Protein AF-A0A7X8YPH0-F1 (afdb_monomer)

Solvent-accessible surface area (backbone atoms only — not comparable to full-atom values): 7351 Å² total; per-residue (Å²): 84,94,80,81,38,54,68,62,45,51,48,45,48,53,46,49,59,57,42,52,48,47,51,50,50,51,52,48,65,73,67,61,86,67,64,64,80,79,75,64,65,86,71,85,51,60,71,58,53,51,51,52,48,50,52,49,50,50,52,50,50,52,50,52,49,49,58,73,72,51,83,77,81,85,74,85,68,76,83,62,96,50,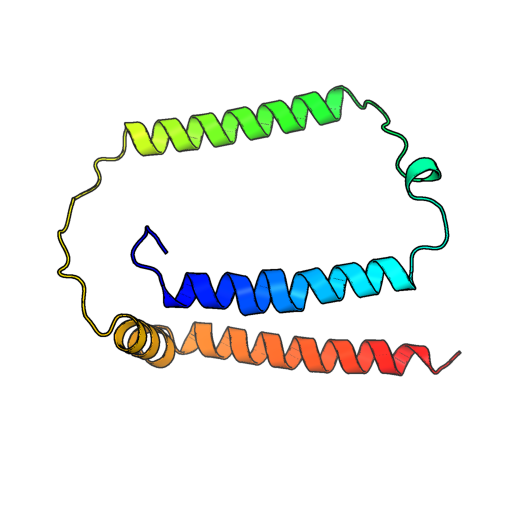60,64,60,53,50,49,49,41,42,70,49,88,36,30,67,67,46,50,52,50,53,50,50,51,52,51,49,54,54,50,52,51,52,58,61,59,63,65,74,80,118

Radius of gyration: 22.12 Å; Cα contacts (8 Å, |Δi|>4): 19; chains: 1; bounding box: 56×27×53 Å

Structure (mmCIF, N/CA/C/O backbone):
data_AF-A0A7X8YPH0-F1
#
_entry.id   AF-A0A7X8YPH0-F1
#
loop_
_atom_site.group_PDB
_atom_site.id
_atom_site.type_symbol
_atom_site.label_atom_id
_atom_site.label_alt_id
_atom_site.label_comp_id
_atom_site.label_asym_id
_atom_site.label_entity_id
_atom_site.label_seq_id
_atom_site.pdbx_PDB_ins_code
_atom_site.Cartn_x
_atom_site.Cartn_y
_atom_site.Cartn_z
_atom_site.occupancy
_atom_site.B_iso_or_equiv
_atom_site.auth_seq_id
_atom_site.auth_comp_id
_atom_site.auth_asym_id
_atom_site.auth_atom_id
_atom_site.pdbx_PDB_model_num
ATOM 1 N N . PHE A 1 1 ? 4.553 11.930 -9.098 1.00 76.19 1 PHE A N 1
ATOM 2 C CA . PHE A 1 1 ? 4.616 12.539 -10.446 1.00 76.19 1 PHE A CA 1
ATOM 3 C C . PHE A 1 1 ? 6.029 12.563 -11.026 1.00 76.19 1 PHE A C 1
ATOM 5 O O . PHE A 1 1 ? 6.199 12.104 -12.142 1.00 76.19 1 PHE A O 1
ATOM 12 N N . THR A 1 2 ? 7.046 13.016 -10.285 1.00 79.12 2 THR A N 1
ATOM 13 C CA . THR A 1 2 ? 8.444 13.174 -10.755 1.00 79.12 2 THR A CA 1
ATOM 14 C C . THR A 1 2 ? 9.174 11.884 -11.163 1.00 79.12 2 THR A C 1
ATOM 16 O O . THR A 1 2 ? 10.175 11.955 -11.860 1.00 79.12 2 THR A O 1
ATOM 19 N N . LEU A 1 3 ? 8.663 10.710 -10.774 1.00 83.44 3 LEU A N 1
ATOM 20 C CA . LEU A 1 3 ? 9.192 9.384 -11.132 1.00 83.44 3 LEU A CA 1
ATOM 21 C C . LEU A 1 3 ? 8.580 8.799 -12.422 1.00 83.44 3 LEU A C 1
ATOM 23 O O . LEU A 1 3 ? 8.602 7.591 -12.612 1.00 83.44 3 LEU A O 1
ATOM 27 N N . ASN A 1 4 ? 7.984 9.638 -13.275 1.00 81.44 4 ASN A N 1
ATOM 28 C CA . ASN A 1 4 ? 7.272 9.211 -14.485 1.00 81.44 4 ASN A CA 1
ATOM 29 C C . ASN A 1 4 ? 6.152 8.176 -14.217 1.00 81.44 4 ASN A C 1
ATOM 31 O O . ASN A 1 4 ? 5.945 7.218 -14.948 1.00 81.44 4 ASN A O 1
ATOM 35 N N . ALA A 1 5 ? 5.440 8.367 -13.103 1.00 86.31 5 ALA A N 1
ATOM 36 C CA . ALA A 1 5 ? 4.342 7.512 -12.650 1.00 86.31 5 ALA A CA 1
ATOM 37 C C . ALA A 1 5 ? 3.108 8.376 -12.348 1.00 86.31 5 ALA A C 1
ATOM 39 O O . ALA A 1 5 ? 2.677 8.515 -11.199 1.00 86.31 5 ALA A O 1
ATOM 40 N N . GLY A 1 6 ? 2.599 9.059 -13.379 1.00 88.44 6 GLY A N 1
ATOM 41 C CA . GLY A 1 6 ? 1.502 10.024 -13.250 1.00 88.44 6 GLY A CA 1
ATOM 42 C C . GLY A 1 6 ? 0.191 9.375 -12.810 1.00 88.44 6 GLY A C 1
ATOM 43 O O . GLY A 1 6 ? -0.401 9.800 -11.819 1.00 88.44 6 GLY A O 1
ATOM 44 N N . PHE A 1 7 ? -0.212 8.302 -13.494 1.00 90.06 7 PHE A N 1
ATOM 45 C CA . PHE A 1 7 ? -1.432 7.555 -13.179 1.00 90.06 7 PHE A CA 1
ATOM 46 C C . PHE A 1 7 ? -1.425 7.007 -11.745 1.00 90.06 7 PHE A C 1
ATOM 48 O O . PHE A 1 7 ? -2.342 7.293 -10.978 1.00 90.06 7 PHE A O 1
ATOM 55 N N . LEU A 1 8 ? -0.361 6.301 -11.341 1.00 91.81 8 LEU A N 1
ATOM 56 C CA . LEU A 1 8 ? -0.254 5.748 -9.986 1.00 91.81 8 LEU A CA 1
ATOM 57 C C . LEU A 1 8 ? -0.259 6.850 -8.914 1.00 91.81 8 LEU A C 1
ATOM 59 O O . LEU A 1 8 ? -0.870 6.693 -7.860 1.00 91.81 8 LEU A O 1
ATOM 63 N N . GLY A 1 9 ? 0.368 7.996 -9.204 1.00 93.38 9 GLY A N 1
ATOM 64 C CA . GLY A 1 9 ? 0.311 9.171 -8.335 1.00 93.38 9 GLY A CA 1
ATOM 65 C C . GLY A 1 9 ? -1.112 9.704 -8.135 1.00 93.38 9 GLY A C 1
ATOM 66 O O . GLY A 1 9 ? -1.479 10.036 -7.010 1.00 93.38 9 GLY A O 1
ATOM 67 N N . LEU A 1 10 ? -1.931 9.750 -9.192 1.00 94.31 10 LEU A N 1
ATOM 68 C CA . LEU A 1 10 ? -3.343 10.142 -9.088 1.00 94.31 10 LEU A CA 1
ATOM 69 C C . LEU A 1 10 ? -4.165 9.119 -8.299 1.00 94.31 10 LEU A C 1
ATOM 71 O O . LEU A 1 10 ? -4.950 9.510 -7.435 1.00 94.31 10 LEU A O 1
ATOM 75 N N . VAL A 1 11 ? -3.953 7.821 -8.542 1.00 95.44 11 VAL A N 1
ATOM 76 C CA . VAL A 1 11 ? -4.615 6.741 -7.790 1.00 95.44 11 VAL A CA 1
ATOM 77 C C . VAL A 1 11 ? -4.284 6.822 -6.297 1.00 95.44 11 VAL A C 1
ATOM 79 O O . VAL A 1 11 ? -5.182 6.669 -5.473 1.00 95.44 11 VAL A O 1
ATOM 82 N N . GLN A 1 12 ? -3.039 7.145 -5.928 1.00 95.69 12 GLN A N 1
ATOM 83 C CA . GLN A 1 12 ? -2.642 7.333 -4.527 1.00 95.69 12 GLN A CA 1
ATOM 84 C C . GLN A 1 12 ? -3.463 8.435 -3.844 1.00 95.69 12 GLN A C 1
ATOM 86 O O . GLN A 1 12 ? -3.922 8.267 -2.714 1.00 95.69 12 GLN A O 1
ATOM 91 N N . ILE A 1 13 ? -3.680 9.556 -4.531 1.00 96.75 13 ILE A N 1
ATOM 92 C CA . ILE A 1 13 ? -4.488 10.653 -3.993 1.00 96.75 13 ILE A CA 1
ATOM 93 C C . ILE A 1 13 ? -5.958 10.226 -3.902 1.00 96.75 13 ILE A C 1
ATOM 95 O O . ILE A 1 13 ? -6.572 10.400 -2.855 1.00 96.75 13 ILE A O 1
ATOM 99 N N . MET A 1 14 ? -6.517 9.631 -4.957 1.00 97.12 14 MET A N 1
ATOM 100 C CA . MET A 1 14 ? -7.935 9.259 -5.009 1.00 97.12 14 MET A CA 1
ATOM 101 C C . MET A 1 14 ? -8.303 8.170 -3.991 1.00 97.12 14 MET A C 1
ATOM 103 O O . MET A 1 14 ? -9.294 8.300 -3.279 1.00 97.12 14 MET A O 1
ATOM 107 N N . VAL A 1 15 ? -7.507 7.103 -3.904 1.00 96.94 15 VAL A N 1
ATOM 108 C CA . VAL A 1 15 ? -7.835 5.920 -3.097 1.00 96.94 15 VAL A CA 1
ATOM 109 C C . VAL A 1 15 ? -7.298 6.053 -1.678 1.00 96.94 15 VAL A C 1
ATOM 111 O O . VAL A 1 15 ? -8.060 5.930 -0.721 1.00 96.94 15 VAL A O 1
ATOM 114 N N . TYR A 1 16 ? -6.001 6.323 -1.508 1.00 96.44 16 TYR A N 1
ATOM 115 C CA . TYR A 1 16 ? -5.396 6.310 -0.176 1.00 96.44 16 TYR A CA 1
ATOM 116 C C . TYR A 1 16 ? -5.776 7.552 0.631 1.00 96.44 16 TYR A C 1
ATOM 118 O O . TYR A 1 16 ? -6.314 7.440 1.736 1.00 96.44 16 TYR A O 1
ATOM 126 N N . ALA A 1 17 ? -5.530 8.739 0.071 1.00 95.88 17 ALA A N 1
ATOM 127 C CA . ALA A 1 17 ? -5.876 9.985 0.746 1.00 95.88 17 ALA A CA 1
ATOM 128 C C . ALA A 1 17 ? -7.389 10.260 0.684 1.00 95.88 17 ALA A C 1
ATOM 130 O O . ALA A 1 17 ? -7.974 10.648 1.691 1.00 95.88 17 ALA A O 1
ATOM 131 N N . GLY A 1 18 ? -8.023 10.021 -0.468 1.00 94.56 18 GLY A N 1
ATOM 132 C CA . GLY A 1 18 ? -9.421 10.374 -0.717 1.00 94.56 18 GLY A CA 1
ATOM 133 C C . GLY A 1 18 ? -10.457 9.417 -0.127 1.00 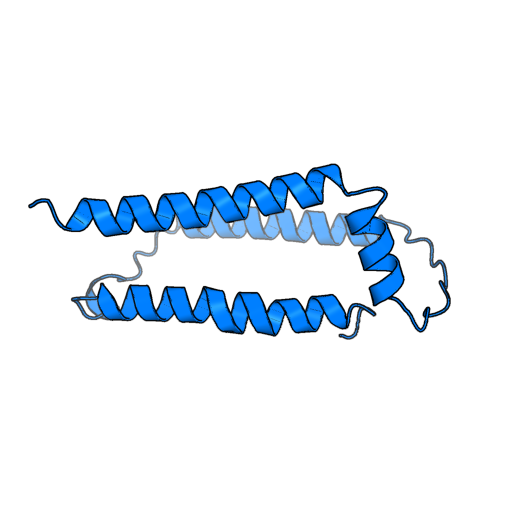94.56 18 GLY A C 1
ATOM 134 O O . GLY A 1 18 ? -11.494 9.881 0.338 1.00 94.56 18 GLY A O 1
ATOM 135 N N . ALA A 1 19 ? -10.198 8.105 -0.108 1.00 96.50 19 ALA A N 1
ATOM 136 C CA . ALA A 1 19 ? -11.172 7.119 0.369 1.00 96.50 19 ALA A CA 1
ATOM 137 C C . ALA A 1 19 ? -10.760 6.477 1.700 1.00 96.50 19 ALA A C 1
ATOM 139 O O . ALA A 1 19 ? -11.480 6.596 2.690 1.00 96.50 19 ALA A O 1
ATOM 140 N N . ILE A 1 20 ? -9.597 5.819 1.751 1.00 96.88 20 ILE A N 1
ATOM 141 C CA . ILE A 1 20 ? -9.181 5.005 2.907 1.00 96.88 20 ILE A CA 1
ATOM 142 C C . ILE A 1 20 ? -8.969 5.878 4.144 1.00 96.88 20 ILE A C 1
ATOM 144 O O . ILE A 1 20 ? -9.533 5.602 5.200 1.00 96.88 20 ILE A O 1
ATOM 148 N N . SER A 1 21 ? -8.182 6.948 4.014 1.00 97.19 21 SER A N 1
ATOM 149 C CA . SER A 1 21 ? -7.884 7.836 5.147 1.00 97.19 21 SER A CA 1
ATOM 150 C C . SER A 1 21 ? -9.149 8.506 5.684 1.00 97.19 21 SER A C 1
ATOM 152 O O . SER A 1 21 ? -9.346 8.567 6.894 1.00 97.19 21 SER A O 1
ATOM 154 N N . VAL A 1 22 ? -10.043 8.939 4.789 1.00 96.81 22 VAL A N 1
ATOM 155 C CA . VAL A 1 22 ? -11.332 9.545 5.153 1.00 96.81 22 VAL A CA 1
ATOM 156 C C . VAL A 1 22 ? -12.230 8.542 5.882 1.00 96.81 22 VAL A C 1
ATOM 158 O O . VAL A 1 22 ? -12.792 8.880 6.921 1.00 96.81 22 VAL A O 1
ATOM 161 N N . LEU A 1 23 ? -12.317 7.295 5.404 1.00 96.25 23 LEU A N 1
ATOM 162 C CA . LEU A 1 23 ? -13.063 6.227 6.078 1.00 96.25 23 LEU A CA 1
ATOM 163 C C . LEU A 1 23 ? -12.520 5.952 7.487 1.00 96.25 23 LEU A C 1
ATOM 165 O O . LEU A 1 23 ? -13.303 5.832 8.426 1.00 96.25 23 LEU A O 1
ATOM 169 N N . ILE A 1 24 ? -11.194 5.876 7.646 1.00 95.81 24 ILE A N 1
ATOM 170 C CA . ILE A 1 24 ? -10.556 5.672 8.955 1.00 95.81 24 ILE A CA 1
ATOM 171 C C . ILE A 1 24 ? -10.870 6.840 9.890 1.00 95.81 24 ILE A C 1
ATOM 173 O O . ILE A 1 24 ? -11.243 6.610 11.038 1.00 95.81 24 ILE A O 1
ATOM 177 N N . ILE A 1 25 ? -10.769 8.082 9.409 1.00 94.88 25 ILE A N 1
ATOM 178 C CA . ILE A 1 25 ? -11.107 9.267 10.206 1.00 94.88 25 ILE A CA 1
ATOM 179 C C . ILE A 1 25 ? -12.573 9.213 10.641 1.00 94.88 25 ILE A C 1
ATOM 181 O O . ILE A 1 25 ? -12.846 9.391 11.824 1.00 94.88 25 ILE A O 1
ATOM 185 N N . PHE A 1 26 ? -13.507 8.895 9.739 1.00 95.25 26 PHE A N 1
ATOM 186 C CA . PHE A 1 26 ? -14.915 8.726 10.106 1.00 95.25 26 PHE A CA 1
ATOM 187 C C . PHE A 1 26 ? -15.120 7.621 11.143 1.00 95.25 26 PHE A C 1
ATOM 189 O O . PHE A 1 26 ? -15.839 7.827 12.117 1.00 95.25 26 PHE A O 1
ATOM 196 N N . ALA A 1 27 ? -14.472 6.468 10.974 1.00 93.56 27 ALA A N 1
ATOM 197 C CA . ALA A 1 27 ? -14.564 5.369 11.928 1.00 93.56 27 ALA A CA 1
ATOM 198 C C . ALA A 1 27 ? -14.047 5.776 13.317 1.00 93.56 27 ALA A C 1
ATOM 200 O O . ALA A 1 27 ? -14.714 5.518 14.318 1.00 93.56 27 ALA A O 1
ATOM 201 N N . ILE A 1 28 ? -12.902 6.466 13.384 1.00 91.94 28 ILE A N 1
ATOM 202 C CA . ILE A 1 28 ? -12.358 7.000 14.639 1.00 91.94 28 ILE A CA 1
ATOM 203 C C . ILE A 1 28 ? -13.333 8.014 15.239 1.00 91.94 28 ILE A C 1
ATOM 205 O O . ILE A 1 28 ? -13.672 7.892 16.409 1.00 91.94 28 ILE A O 1
ATOM 209 N N . MET A 1 29 ? -13.836 8.969 14.452 1.00 91.75 29 MET A N 1
ATOM 210 C CA . MET A 1 29 ? -14.786 9.982 14.926 1.00 91.75 29 MET A CA 1
ATOM 211 C C . MET A 1 29 ? -16.074 9.374 15.493 1.00 91.75 29 MET A C 1
ATOM 213 O O . MET A 1 29 ? -16.615 9.905 16.455 1.00 91.75 29 MET A O 1
ATOM 217 N N . LEU A 1 30 ? -16.565 8.272 14.916 1.00 93.12 30 LEU A N 1
ATOM 218 C CA . LEU A 1 30 ? -17.777 7.593 15.383 1.00 93.12 30 LEU A CA 1
ATOM 219 C C . LEU A 1 30 ? -17.553 6.754 16.649 1.00 93.12 30 LEU A C 1
ATOM 221 O O . LEU A 1 30 ? -18.468 6.618 17.459 1.00 93.12 30 LEU A O 1
ATOM 225 N N . VAL A 1 31 ? -16.369 6.158 16.811 1.00 90.00 31 VAL A N 1
ATOM 226 C CA . VAL A 1 31 ? -16.074 5.231 17.920 1.00 90.00 31 VAL A CA 1
ATOM 227 C C . VAL A 1 31 ? -15.430 5.938 19.117 1.00 90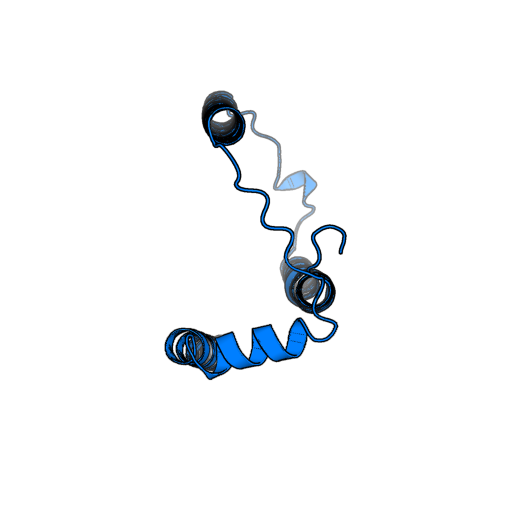.00 31 VAL A C 1
ATOM 229 O O . VAL A 1 31 ? -15.562 5.469 20.250 1.00 90.00 31 VAL A O 1
ATOM 232 N N . MET A 1 32 ? -14.735 7.053 18.894 1.00 83.31 32 MET A N 1
ATOM 233 C CA . MET A 1 32 ? -13.993 7.762 19.933 1.00 83.31 32 MET A CA 1
ATOM 234 C C . MET A 1 32 ? -14.948 8.386 20.958 1.00 83.31 32 MET A C 1
ATOM 236 O O . MET A 1 32 ? -15.736 9.272 20.640 1.00 83.31 32 MET A O 1
ATOM 240 N N . LYS A 1 33 ? -14.878 7.891 22.200 1.00 76.56 33 LYS A N 1
ATOM 241 C CA . LYS A 1 33 ? -15.723 8.314 23.332 1.00 76.56 33 LYS A CA 1
ATOM 242 C C . LYS A 1 33 ? -15.019 9.231 24.332 1.00 76.56 33 LYS A C 1
ATOM 244 O O . LYS A 1 33 ? -15.697 9.991 25.013 1.00 76.56 33 LYS A O 1
ATOM 249 N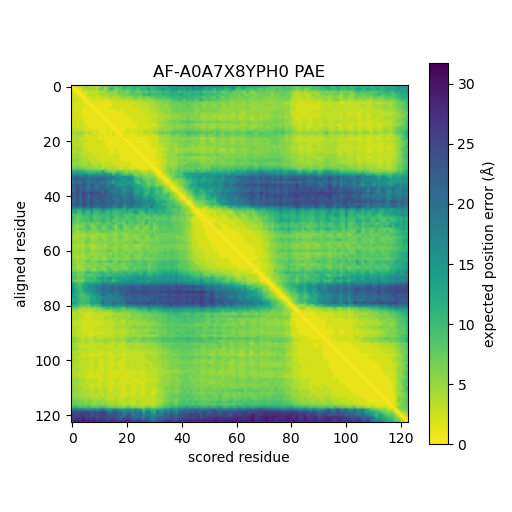 N . ASP A 1 34 ? -13.693 9.158 24.407 1.00 76.31 34 ASP A N 1
ATOM 250 C CA . ASP A 1 34 ? -12.864 9.888 25.367 1.00 76.31 34 ASP A CA 1
ATOM 251 C C . ASP A 1 34 ? -11.833 10.761 24.647 1.00 76.31 34 ASP A C 1
ATOM 253 O O . ASP A 1 34 ? -11.409 10.441 23.533 1.00 76.31 34 ASP A O 1
ATOM 257 N N . ASP A 1 35 ? -11.393 11.837 25.309 1.00 74.31 35 ASP A N 1
ATOM 258 C CA . ASP A 1 35 ? -10.322 12.688 24.793 1.00 74.31 35 ASP A CA 1
ATOM 259 C C . ASP A 1 35 ? -9.037 11.868 24.575 1.00 74.31 35 ASP A C 1
ATOM 261 O O . ASP A 1 35 ? -8.571 11.188 25.503 1.00 74.31 35 ASP A O 1
ATOM 265 N N . PRO A 1 36 ? -8.401 11.960 23.392 1.00 66.44 36 PRO A N 1
ATOM 266 C CA . PRO A 1 36 ? -7.175 11.222 23.090 1.00 66.44 36 PRO A CA 1
ATOM 267 C C . PRO A 1 36 ? -6.032 11.550 24.063 1.00 66.44 36 PRO A C 1
ATOM 269 O O . PRO A 1 36 ? -5.179 10.702 24.319 1.00 66.44 36 PRO A O 1
ATOM 272 N N . GLU A 1 37 ? -6.042 12.739 24.672 1.00 67.06 37 GLU A N 1
ATOM 273 C CA . GLU A 1 37 ? -5.058 13.158 25.679 1.00 67.06 37 GLU A CA 1
ATOM 274 C C . GLU A 1 37 ? -5.110 12.328 26.974 1.00 67.06 37 GLU A C 1
ATOM 276 O O . GLU A 1 37 ? -4.103 12.212 27.670 1.00 67.06 37 GLU A O 1
ATOM 281 N N . LYS A 1 38 ? -6.257 11.711 27.295 1.00 65.12 38 LYS A N 1
ATOM 282 C CA . LYS A 1 38 ? -6.427 10.886 28.506 1.00 65.12 38 LYS A CA 1
ATOM 283 C C . LYS A 1 38 ? -6.116 9.406 28.279 1.00 65.12 38 LYS A C 1
ATOM 285 O O . LYS A 1 38 ? -5.863 8.691 29.245 1.00 65.12 38 LYS A O 1
ATOM 290 N N . THR A 1 39 ? -6.130 8.945 27.027 1.00 64.31 39 THR A N 1
ATOM 291 C CA . THR A 1 39 ? -5.981 7.524 26.657 1.00 64.31 39 THR A CA 1
ATOM 292 C C . THR A 1 39 ? -4.631 7.196 26.008 1.00 64.31 39 THR A C 1
ATOM 294 O O . THR A 1 39 ? -4.159 6.071 26.153 1.00 64.31 39 THR A O 1
A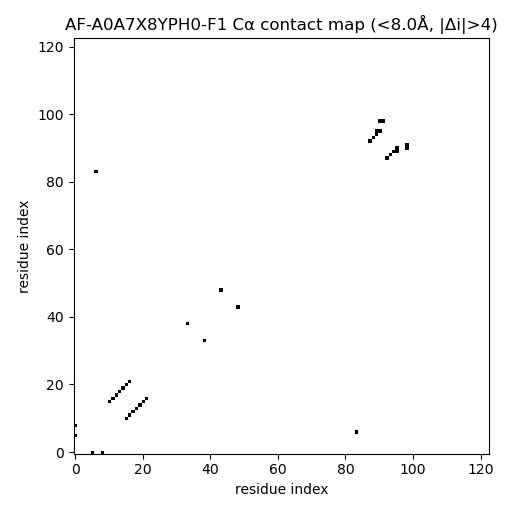TOM 297 N N . ASN A 1 40 ? -3.958 8.169 25.376 1.00 63.72 40 ASN A N 1
ATOM 298 C CA . ASN A 1 40 ? -2.637 8.015 24.746 1.00 63.72 40 ASN A CA 1
ATOM 299 C C . ASN A 1 40 ? -1.507 8.688 25.545 1.00 63.72 40 ASN A C 1
ATOM 301 O O . ASN A 1 40 ? -0.641 9.354 24.974 1.00 63.72 40 ASN A O 1
ATOM 305 N N . LEU A 1 41 ? -1.489 8.522 26.872 1.00 69.69 41 LEU A N 1
ATOM 306 C CA . LEU A 1 41 ? -0.370 9.011 27.679 1.00 69.69 41 LEU A CA 1
ATOM 307 C C . LEU A 1 41 ? 0.931 8.358 27.181 1.00 69.69 41 LEU A C 1
ATOM 309 O O . LEU A 1 41 ? 1.023 7.126 27.183 1.00 69.69 41 LEU A O 1
ATOM 313 N N . PRO A 1 42 ? 1.945 9.141 26.758 1.00 64.38 42 PRO A N 1
ATOM 314 C CA . PRO A 1 42 ? 3.222 8.583 26.354 1.00 64.38 42 PRO A CA 1
ATOM 315 C C . PRO A 1 42 ? 3.830 7.877 27.563 1.00 64.38 42 PRO A C 1
ATOM 317 O O . PRO A 1 42 ? 4.301 8.518 28.499 1.00 64.38 42 PRO A O 1
ATOM 320 N N . SER A 1 43 ? 3.801 6.548 27.570 1.00 67.00 43 SER A N 1
ATOM 321 C CA . SER A 1 43 ? 4.643 5.763 28.461 1.00 67.00 43 SER A CA 1
ATOM 322 C C . SER A 1 43 ? 5.990 5.632 27.755 1.00 67.00 43 SER A C 1
ATOM 324 O O . SER A 1 43 ? 6.054 4.951 26.724 1.00 67.00 43 SER A O 1
ATOM 326 N N . PRO A 1 44 ? 7.058 6.312 28.214 1.00 68.50 44 PRO A N 1
ATOM 327 C CA . PRO A 1 44 ? 8.374 6.181 27.611 1.00 68.50 44 PRO A CA 1
ATOM 328 C C . PRO A 1 44 ? 8.929 4.796 27.946 1.00 68.50 44 PRO A C 1
ATOM 330 O O . PRO A 1 44 ? 9.746 4.612 28.845 1.00 68.50 44 PRO A O 1
ATOM 333 N N . ASN A 1 45 ? 8.482 3.795 27.194 1.00 80.56 45 ASN A N 1
ATOM 334 C CA . ASN A 1 45 ? 9.075 2.472 27.182 1.00 80.56 45 ASN A CA 1
ATOM 335 C C . ASN A 1 45 ? 10.392 2.572 26.414 1.00 80.56 45 ASN A C 1
ATOM 337 O O . ASN A 1 45 ? 10.466 2.251 25.228 1.00 80.56 45 ASN A O 1
ATOM 341 N N . ILE A 1 46 ? 11.433 3.047 27.105 1.00 83.00 46 ILE A N 1
ATOM 342 C CA . ILE A 1 46 ? 12.798 3.192 26.580 1.00 83.00 46 ILE A CA 1
ATOM 343 C C . ILE A 1 46 ? 13.263 1.934 25.818 1.00 83.00 46 ILE A C 1
ATOM 345 O O . ILE A 1 46 ? 13.818 2.098 24.732 1.00 83.00 46 ILE A O 1
ATOM 349 N N . PRO A 1 47 ? 12.979 0.690 26.266 1.00 84.81 47 PRO A N 1
ATOM 350 C CA . PRO A 1 47 ? 13.322 -0.509 25.494 1.00 84.81 47 PRO A CA 1
ATOM 351 C C . PRO A 1 47 ? 12.629 -0.598 24.121 1.00 84.81 47 PRO A C 1
ATOM 353 O O . PRO A 1 47 ? 13.244 -1.018 23.139 1.00 84.81 47 PRO A O 1
ATOM 356 N N . ASN A 1 48 ? 11.370 -0.167 24.017 1.00 85.00 48 ASN A N 1
ATOM 357 C CA . ASN A 1 48 ? 10.611 -0.178 22.760 1.00 85.00 48 ASN A CA 1
ATOM 358 C C . ASN A 1 48 ? 11.112 0.911 21.806 1.00 85.00 48 ASN A C 1
ATOM 360 O O . ASN A 1 48 ? 11.224 0.691 20.603 1.00 85.00 48 ASN A O 1
ATOM 364 N N . ILE A 1 49 ? 11.468 2.076 22.351 1.00 87.00 49 ILE A N 1
ATOM 365 C CA . ILE A 1 49 ? 12.053 3.175 21.575 1.00 87.00 49 ILE A CA 1
ATOM 366 C C . ILE A 1 49 ? 13.433 2.769 21.046 1.00 87.00 49 ILE A C 1
ATOM 368 O O . ILE A 1 49 ? 13.728 2.986 19.873 1.00 87.00 49 ILE A O 1
ATOM 372 N N . LEU A 1 50 ? 14.263 2.131 21.878 1.00 91.31 50 LEU A N 1
ATOM 373 C CA . LEU A 1 50 ? 15.588 1.655 21.478 1.00 91.31 50 LEU A CA 1
ATOM 374 C C . LEU A 1 50 ? 15.510 0.544 20.430 1.00 91.31 50 LEU A C 1
ATOM 376 O O . LEU A 1 50 ? 16.246 0.592 19.450 1.00 91.31 50 LEU A O 1
ATOM 380 N N . SER A 1 51 ? 14.613 -0.431 20.597 1.00 91.62 51 SER A N 1
ATOM 381 C CA . SER A 1 51 ? 14.439 -1.512 19.616 1.00 91.62 51 SER A CA 1
ATOM 382 C C . SER A 1 51 ? 13.862 -1.007 18.290 1.00 91.62 51 SER A C 1
ATOM 384 O O . SER A 1 51 ? 14.373 -1.372 17.232 1.00 91.62 51 SER A O 1
ATOM 386 N N . GLY A 1 52 ? 12.871 -0.110 18.326 1.00 92.06 52 GLY A N 1
ATOM 387 C CA . GLY A 1 52 ? 12.332 0.538 17.128 1.00 92.06 52 GLY A CA 1
ATOM 388 C C . GLY A 1 52 ? 13.367 1.416 16.420 1.00 92.06 52 GLY A C 1
ATOM 389 O O . GLY A 1 52 ? 13.507 1.352 15.197 1.00 92.06 52 GLY A O 1
ATOM 390 N N . GLY A 1 53 ? 14.148 2.183 17.185 1.00 93.88 53 GLY A N 1
ATOM 391 C CA . GLY A 1 53 ? 15.249 2.996 16.671 1.00 93.88 53 GLY A CA 1
ATOM 392 C C . GLY A 1 53 ? 16.358 2.148 16.051 1.00 93.88 53 GLY A C 1
ATOM 393 O O . GLY A 1 53 ? 16.811 2.448 14.950 1.00 93.88 53 GLY A O 1
ATOM 394 N N . TYR A 1 54 ? 16.738 1.048 16.705 1.00 96.19 54 TYR A N 1
ATOM 395 C CA . TYR A 1 54 ? 17.719 0.097 16.188 1.00 96.19 54 TYR A CA 1
ATOM 396 C C . TYR A 1 54 ? 17.254 -0.550 14.881 1.00 96.19 54 TYR A C 1
ATOM 398 O O . TYR A 1 54 ? 18.007 -0.560 13.909 1.00 96.19 54 TYR A O 1
ATOM 406 N N . LEU A 1 55 ? 16.006 -1.028 14.822 1.00 96.69 55 LEU A N 1
ATOM 407 C CA . LEU A 1 55 ? 15.442 -1.614 13.605 1.00 96.69 55 LEU A CA 1
ATOM 408 C C . LEU A 1 55 ? 15.394 -0.589 12.466 1.00 96.69 55 LEU A C 1
ATOM 410 O O . LEU A 1 55 ? 15.795 -0.892 11.345 1.00 96.69 55 LEU A O 1
ATOM 414 N N . THR A 1 56 ? 14.962 0.638 12.762 1.00 96.69 56 THR A N 1
ATOM 415 C CA . THR A 1 56 ? 14.925 1.729 11.778 1.00 96.69 56 THR A CA 1
ATOM 416 C C . THR A 1 56 ? 16.326 2.041 11.259 1.00 96.69 56 THR A C 1
ATOM 418 O O . THR A 1 56 ? 16.529 2.112 10.049 1.00 96.69 56 THR A O 1
ATOM 421 N N . ALA A 1 57 ? 17.311 2.166 12.152 1.00 97.06 57 ALA A N 1
ATOM 422 C CA . ALA A 1 57 ? 18.699 2.414 11.779 1.00 97.06 57 ALA A CA 1
ATOM 423 C C . ALA A 1 57 ? 19.267 1.279 10.916 1.00 97.06 57 ALA A C 1
ATOM 425 O O . ALA A 1 57 ? 19.917 1.553 9.910 1.00 97.06 57 ALA A O 1
ATOM 426 N N . LEU A 1 58 ? 18.977 0.020 11.260 1.00 97.56 58 LEU A N 1
ATOM 427 C CA . LEU A 1 58 ? 19.374 -1.143 10.465 1.00 97.56 58 LEU A CA 1
ATOM 428 C C . LEU A 1 58 ? 18.771 -1.111 9.060 1.00 97.56 58 LEU A C 1
ATOM 430 O O . LEU A 1 58 ? 19.498 -1.293 8.087 1.00 97.56 58 LEU A O 1
ATOM 434 N N . LEU A 1 59 ? 17.463 -0.863 8.941 1.00 97.44 59 LEU A N 1
ATOM 435 C CA . LEU A 1 59 ? 16.777 -0.815 7.647 1.00 97.44 59 LEU A CA 1
ATOM 436 C C . LEU A 1 59 ? 17.283 0.343 6.782 1.00 97.44 59 LEU A C 1
ATOM 438 O O . LEU A 1 59 ? 17.519 0.157 5.590 1.00 97.44 59 LEU A O 1
ATOM 442 N N . VAL A 1 60 ? 17.506 1.518 7.377 1.00 97.50 60 VAL A N 1
ATOM 443 C CA . VAL A 1 60 ? 18.069 2.676 6.670 1.00 97.50 60 VAL A CA 1
ATOM 444 C C . VAL A 1 60 ? 19.506 2.397 6.236 1.00 97.50 60 VAL A C 1
ATOM 446 O O . VAL A 1 60 ? 19.843 2.647 5.082 1.00 97.50 60 VAL A O 1
ATOM 449 N N . ALA A 1 61 ? 20.345 1.833 7.109 1.00 97.12 61 ALA A N 1
ATOM 450 C CA . ALA A 1 61 ? 21.718 1.471 6.764 1.00 97.12 61 ALA A CA 1
ATOM 451 C C . ALA A 1 61 ? 21.762 0.420 5.644 1.00 97.12 61 ALA A C 1
ATOM 453 O O . ALA A 1 61 ? 22.547 0.558 4.706 1.00 97.12 61 ALA A O 1
ATOM 454 N N . ALA A 1 62 ? 20.888 -0.589 5.699 1.00 96.50 62 ALA A N 1
ATOM 455 C CA . ALA A 1 62 ? 20.760 -1.602 4.657 1.00 96.50 62 ALA A CA 1
ATOM 456 C C . ALA A 1 62 ? 20.302 -0.997 3.323 1.00 96.50 62 ALA A C 1
ATOM 458 O O . ALA A 1 62 ? 20.874 -1.317 2.283 1.00 96.50 62 ALA A O 1
ATOM 459 N N . LEU A 1 63 ? 19.319 -0.092 3.343 1.00 96.50 63 LEU A N 1
ATOM 460 C CA . LEU A 1 63 ? 18.831 0.590 2.146 1.00 96.50 63 LEU A CA 1
ATOM 461 C C . LEU A 1 63 ? 19.913 1.482 1.527 1.00 96.50 63 LEU A C 1
ATOM 463 O O . LEU A 1 63 ? 20.175 1.385 0.331 1.00 96.50 63 LEU A O 1
ATOM 467 N N . VAL A 1 64 ? 20.571 2.317 2.335 1.00 96.56 64 VAL A N 1
ATOM 468 C CA . VAL A 1 64 ? 21.650 3.204 1.872 1.00 96.56 64 VAL A CA 1
ATOM 469 C C . VAL A 1 64 ? 22.816 2.386 1.332 1.00 96.56 64 VAL A C 1
ATOM 471 O O . VAL A 1 64 ? 23.295 2.671 0.238 1.00 96.56 64 VAL A O 1
ATOM 474 N N . GLY A 1 65 ? 23.234 1.337 2.046 1.00 95.75 65 GLY A N 1
ATOM 475 C CA . GLY A 1 65 ? 24.258 0.412 1.572 1.00 95.75 65 GLY A CA 1
ATOM 476 C C . GLY A 1 65 ? 23.861 -0.235 0.246 1.00 95.75 65 GLY A C 1
ATOM 477 O O . GLY A 1 65 ? 24.636 -0.214 -0.706 1.00 95.75 65 GLY A O 1
ATOM 478 N N . SER A 1 66 ? 22.629 -0.738 0.139 1.00 93.88 66 SER A N 1
ATOM 479 C CA . SER A 1 66 ? 22.112 -1.336 -1.094 1.00 93.88 66 SER A CA 1
ATOM 480 C C . SER A 1 66 ? 22.160 -0.352 -2.263 1.00 93.88 66 SER A C 1
ATOM 482 O O . SER A 1 66 ? 22.687 -0.699 -3.316 1.00 93.88 66 SER A O 1
ATOM 484 N N . ILE A 1 67 ? 21.704 0.888 -2.077 1.00 93.62 67 ILE A N 1
ATOM 485 C CA . ILE A 1 67 ? 21.753 1.926 -3.117 1.00 93.62 67 ILE A CA 1
ATOM 486 C C . ILE A 1 67 ? 23.202 2.260 -3.493 1.00 93.62 67 ILE A C 1
ATOM 488 O O . ILE A 1 67 ? 23.504 2.399 -4.674 1.00 93.62 67 ILE A O 1
ATOM 492 N N . TRP A 1 68 ? 24.104 2.356 -2.513 1.00 93.56 68 TRP A N 1
ATOM 493 C CA . TRP A 1 68 ? 25.504 2.722 -2.742 1.00 93.56 68 TRP A CA 1
ATOM 494 C C . TRP A 1 68 ? 26.282 1.651 -3.515 1.00 93.56 68 TRP A C 1
ATOM 496 O O . TRP A 1 68 ? 27.116 1.972 -4.362 1.00 93.56 68 TRP A O 1
ATOM 506 N N . PHE A 1 69 ? 26.020 0.373 -3.233 1.00 92.62 69 PHE A N 1
ATOM 507 C CA . PHE A 1 69 ? 26.701 -0.750 -3.884 1.00 92.62 69 PHE A CA 1
ATOM 508 C C . PHE A 1 69 ? 26.006 -1.226 -5.169 1.00 92.62 69 PHE A C 1
ATOM 510 O O . PHE A 1 69 ? 26.625 -1.926 -5.975 1.00 92.62 69 PHE A O 1
ATOM 517 N N . THR A 1 70 ? 24.746 -0.845 -5.398 1.00 91.62 70 THR A N 1
ATOM 518 C CA . THR A 1 70 ? 24.002 -1.227 -6.605 1.00 91.62 70 THR A CA 1
ATOM 519 C C . THR A 1 70 ? 24.376 -0.332 -7.780 1.00 91.62 70 THR A C 1
ATOM 521 O O . THR A 1 70 ? 24.175 0.880 -7.770 1.00 91.62 70 THR A O 1
ATOM 524 N N . LYS A 1 71 ? 24.871 -0.944 -8.858 1.00 87.56 71 LYS A N 1
ATOM 525 C CA . LYS A 1 71 ? 25.048 -0.259 -10.142 1.00 87.56 71 LYS A CA 1
ATOM 526 C C . LYS A 1 71 ? 23.726 -0.269 -10.898 1.00 87.56 71 LYS A C 1
ATOM 528 O O . LYS A 1 71 ? 23.342 -1.296 -11.450 1.00 87.56 71 LYS A O 1
ATOM 533 N N . PHE A 1 72 ? 23.047 0.871 -10.936 1.00 83.56 72 PHE A N 1
ATOM 534 C CA . PHE A 1 72 ? 21.804 1.022 -11.687 1.00 83.56 72 PHE A CA 1
ATOM 535 C C . PHE A 1 72 ? 22.101 1.185 -13.186 1.00 83.56 72 PHE A C 1
ATOM 537 O O . PHE A 1 72 ? 22.717 2.181 -13.575 1.00 83.56 72 PHE A O 1
ATOM 544 N N . PRO A 1 73 ? 21.687 0.244 -14.055 1.00 81.44 73 PRO A N 1
ATOM 545 C CA . PRO A 1 73 ? 21.793 0.445 -15.491 1.00 81.44 73 PRO A CA 1
ATOM 546 C C . PRO A 1 73 ? 20.808 1.540 -15.912 1.00 81.44 73 PRO A C 1
ATOM 548 O O . PRO A 1 73 ? 19.592 1.358 -15.842 1.00 81.44 73 PRO A O 1
ATOM 551 N N . VAL A 1 74 ? 21.322 2.684 -16.365 1.00 72.56 74 VAL A N 1
ATOM 552 C CA . VAL A 1 74 ? 20.486 3.759 -16.910 1.00 72.56 74 VAL A CA 1
ATOM 553 C C . VAL A 1 74 ? 20.047 3.356 -18.315 1.00 72.56 74 VAL A C 1
ATOM 555 O O . VAL A 1 74 ? 20.706 3.662 -19.306 1.00 72.56 74 VAL A O 1
ATOM 558 N N . LYS A 1 75 ? 18.930 2.632 -18.416 1.00 68.94 75 LYS A N 1
ATOM 559 C CA . LYS A 1 75 ? 18.189 2.560 -19.676 1.00 68.94 75 LYS A CA 1
ATOM 560 C C . LYS A 1 75 ? 17.376 3.839 -19.799 1.00 68.94 75 LYS A C 1
ATOM 562 O O . LYS A 1 75 ? 16.405 4.030 -19.073 1.00 68.94 75 LYS A O 1
ATOM 567 N N . VAL A 1 76 ? 17.772 4.703 -20.728 1.00 62.41 76 VAL A N 1
ATOM 568 C CA . VAL A 1 76 ? 16.919 5.801 -21.187 1.00 62.41 76 VAL A CA 1
ATOM 569 C C . VAL A 1 76 ? 15.804 5.162 -22.008 1.00 62.41 76 VAL A C 1
ATOM 571 O O . VAL A 1 76 ? 15.946 4.939 -23.207 1.00 62.41 76 VAL A O 1
ATOM 574 N N . VAL A 1 77 ? 14.727 4.763 -21.336 1.00 64.12 77 VAL A N 1
ATOM 575 C CA . VAL A 1 77 ? 13.485 4.396 -22.012 1.00 64.12 77 VAL A CA 1
ATOM 576 C C . VAL A 1 77 ? 12.856 5.718 -22.455 1.00 64.12 77 VAL A C 1
ATOM 578 O O . VAL A 1 77 ? 12.644 6.582 -21.598 1.00 64.12 77 VAL A O 1
ATOM 581 N N . PRO A 1 78 ? 12.621 5.939 -23.762 1.00 62.78 78 PRO A N 1
ATOM 582 C CA . PRO A 1 78 ? 11.880 7.108 -24.214 1.00 62.78 78 PRO A CA 1
ATOM 583 C C . PRO A 1 78 ? 10.553 7.147 -23.463 1.00 62.78 78 PRO A C 1
ATOM 585 O O . PRO A 1 78 ? 9.907 6.108 -23.349 1.00 62.78 78 PRO A O 1
ATOM 588 N N . ALA A 1 79 ? 10.162 8.308 -22.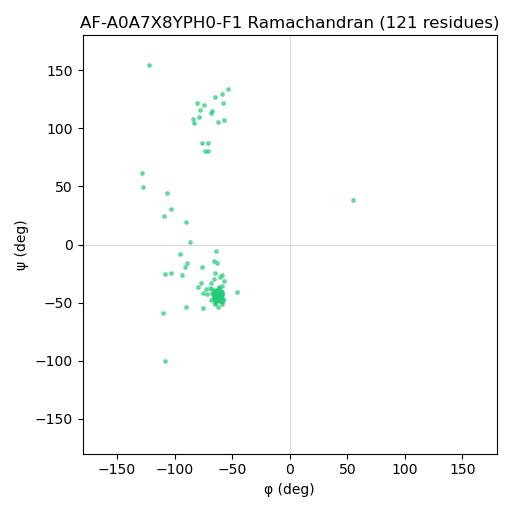938 1.00 63.81 79 ALA A N 1
ATOM 589 C CA . ALA A 1 79 ? 8.848 8.452 -22.329 1.00 63.81 79 ALA A CA 1
ATOM 590 C C . ALA A 1 79 ? 7.796 8.083 -23.384 1.00 63.81 79 ALA A C 1
ATOM 592 O O . ALA A 1 79 ? 7.612 8.801 -24.370 1.00 63.81 79 ALA A O 1
ATOM 593 N N . SER A 1 80 ? 7.167 6.924 -23.217 1.00 61.69 80 SER A N 1
ATOM 594 C CA . SER A 1 80 ? 6.014 6.531 -24.004 1.00 61.69 80 SER A CA 1
ATOM 595 C C . SER A 1 80 ? 4.893 7.507 -23.671 1.00 61.69 80 SER A C 1
ATOM 597 O O . SER A 1 80 ? 4.554 7.703 -22.513 1.00 61.69 80 SER A O 1
ATOM 599 N N . GLY A 1 81 ? 4.285 8.132 -24.678 1.00 71.81 81 GLY A N 1
ATOM 600 C CA . GLY A 1 81 ? 3.101 8.972 -24.455 1.00 71.81 81 GLY A CA 1
ATOM 601 C C . GLY A 1 81 ? 1.881 8.193 -23.934 1.00 71.81 81 GLY A C 1
ATOM 602 O O . GLY A 1 81 ? 0.868 8.809 -23.625 1.00 71.81 81 GLY A O 1
ATOM 603 N N . ASP A 1 82 ? 1.977 6.860 -23.843 1.00 84.12 82 ASP A N 1
ATOM 604 C CA . ASP A 1 82 ? 0.906 5.930 -23.480 1.00 84.12 82 ASP A CA 1
ATOM 605 C C . ASP A 1 82 ? 1.308 4.978 -22.333 1.00 84.12 82 ASP A C 1
ATOM 607 O O . ASP A 1 82 ? 1.162 3.757 -22.402 1.00 84.12 82 ASP A O 1
ATOM 611 N N . ASP A 1 83 ? 1.845 5.532 -21.246 1.00 84.62 83 ASP A N 1
ATOM 612 C CA . ASP A 1 83 ? 2.209 4.741 -20.060 1.00 84.62 83 ASP A CA 1
ATOM 613 C C . ASP A 1 83 ? 0.996 4.015 -19.441 1.00 84.62 83 ASP A C 1
ATOM 615 O O . ASP A 1 83 ? 1.137 2.943 -18.846 1.00 84.62 83 ASP A O 1
ATOM 619 N N . LEU A 1 84 ? -0.211 4.574 -19.602 1.00 88.81 84 LEU A N 1
ATOM 620 C CA . LEU A 1 84 ? -1.450 3.960 -19.126 1.00 88.81 84 LEU A CA 1
ATOM 621 C C . LEU A 1 84 ? -1.842 2.735 -19.960 1.00 88.81 84 LEU A C 1
ATOM 623 O O . LEU A 1 84 ? -2.219 1.717 -19.379 1.00 88.81 84 LEU A O 1
ATOM 627 N N . GLY A 1 85 ? -1.731 2.800 -21.290 1.00 91.00 85 GLY A N 1
ATOM 628 C CA . GLY A 1 85 ? -1.987 1.660 -22.169 1.00 91.00 85 GLY A CA 1
ATOM 629 C C . GLY A 1 85 ? -1.008 0.512 -21.927 1.00 91.00 85 GLY A C 1
ATOM 630 O O . GLY A 1 85 ? -1.419 -0.647 -21.869 1.00 91.00 85 GLY A O 1
ATOM 631 N N . ILE A 1 86 ? 0.272 0.816 -21.684 1.00 90.56 86 ILE A N 1
ATOM 632 C CA . ILE A 1 86 ? 1.274 -0.196 -21.306 1.00 90.56 86 ILE A CA 1
ATOM 633 C C . ILE A 1 86 ? 0.892 -0.868 -19.984 1.00 90.56 86 ILE A C 1
ATOM 635 O O . ILE A 1 86 ? 0.899 -2.097 -19.896 1.00 90.56 86 ILE A O 1
ATOM 639 N N . LEU A 1 87 ? 0.518 -0.085 -18.968 1.00 91.06 87 LEU A N 1
ATOM 640 C CA . LEU A 1 87 ? 0.093 -0.629 -17.681 1.00 91.06 87 LEU A CA 1
ATOM 641 C C . LEU A 1 87 ? -1.165 -1.497 -17.81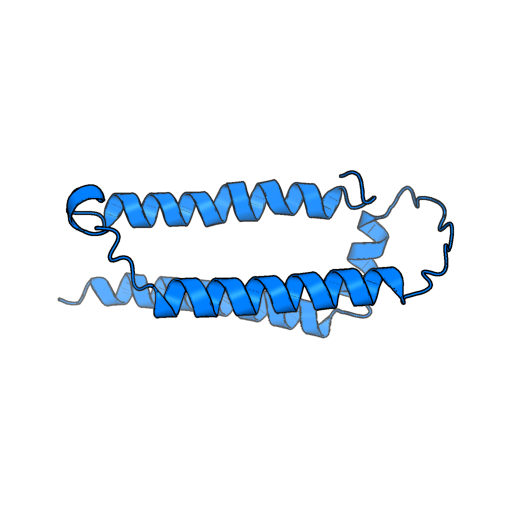8 1.00 91.06 87 LEU A C 1
ATOM 643 O O . LEU A 1 87 ? -1.218 -2.580 -17.243 1.00 91.06 87 LEU A O 1
ATOM 647 N N . ALA A 1 88 ? -2.150 -1.058 -18.604 1.00 92.88 88 ALA A N 1
ATOM 648 C CA . ALA A 1 88 ? -3.365 -1.825 -18.859 1.00 92.88 88 ALA A CA 1
ATOM 649 C C . ALA A 1 88 ? -3.057 -3.168 -19.539 1.00 92.88 88 ALA A C 1
ATOM 651 O O . ALA A 1 88 ? -3.559 -4.199 -19.099 1.00 92.88 88 ALA A O 1
ATOM 652 N N . ASN A 1 89 ? -2.183 -3.176 -20.551 1.00 94.69 89 ASN A N 1
ATOM 653 C CA . ASN A 1 89 ? -1.758 -4.404 -21.228 1.00 94.69 89 ASN A CA 1
ATOM 654 C C . ASN A 1 89 ? -1.004 -5.355 -20.294 1.00 94.69 89 ASN A C 1
ATOM 656 O O . ASN A 1 89 ? -1.221 -6.560 -20.349 1.00 94.69 89 ASN A O 1
ATOM 660 N N . LEU A 1 90 ? -0.155 -4.831 -19.408 1.00 94.94 90 LEU A N 1
ATOM 661 C CA . LEU A 1 90 ? 0.517 -5.651 -18.400 1.00 94.94 90 LEU A CA 1
ATOM 662 C C . LEU A 1 90 ? -0.489 -6.246 -17.411 1.00 94.94 90 LEU A C 1
ATOM 664 O O . LEU A 1 90 ? -0.437 -7.441 -17.148 1.00 94.94 90 LEU A O 1
ATOM 668 N N . MET A 1 91 ? -1.418 -5.444 -16.883 1.00 95.25 91 MET A N 1
ATOM 669 C CA . MET A 1 91 ? -2.395 -5.899 -15.885 1.00 95.25 91 MET A CA 1
ATOM 670 C C . MET A 1 91 ? -3.427 -6.877 -16.451 1.00 95.25 91 MET A C 1
ATOM 672 O O . MET A 1 91 ? -3.816 -7.807 -15.754 1.00 95.25 91 MET A O 1
ATOM 676 N N . LEU A 1 92 ? -3.871 -6.674 -17.693 1.00 95.56 92 LEU A N 1
ATOM 677 C CA . LEU A 1 92 ? -4.887 -7.507 -18.348 1.00 95.56 92 LEU A CA 1
ATOM 678 C C . LEU A 1 92 ? -4.289 -8.617 -19.227 1.00 95.56 92 LEU A C 1
ATOM 680 O O . LEU A 1 92 ? -5.027 -9.469 -19.714 1.00 95.56 92 LEU A O 1
ATOM 684 N N . GLY A 1 93 ? -2.973 -8.605 -19.434 1.00 96.06 93 GLY A N 1
ATOM 685 C CA . GLY A 1 93 ? -2.215 -9.637 -20.134 1.00 96.06 93 GLY A CA 1
ATOM 686 C C . GLY A 1 93 ? -1.362 -10.436 -19.155 1.00 96.06 93 GLY A C 1
ATOM 687 O O . GLY A 1 93 ? -1.864 -11.314 -18.456 1.00 96.06 93 GLY A O 1
ATOM 688 N N . ASP A 1 94 ? -0.070 -10.115 -19.084 1.00 96.19 94 ASP A N 1
ATOM 689 C CA . ASP A 1 94 ? 0.936 -10.888 -18.337 1.00 96.19 94 ASP A CA 1
ATOM 690 C C . ASP A 1 94 ? 0.614 -11.056 -16.840 1.00 96.19 94 ASP A C 1
ATOM 692 O O . ASP A 1 94 ? 0.944 -12.076 -16.233 1.00 96.19 94 ASP A O 1
ATOM 696 N N . TYR A 1 95 ? -0.059 -10.072 -16.242 1.00 97.12 95 TYR A N 1
ATOM 697 C CA . TYR A 1 95 ? -0.442 -10.041 -14.830 1.00 97.12 95 TYR A CA 1
ATOM 698 C C . TYR A 1 95 ? -1.953 -10.214 -14.606 1.00 97.12 95 TYR A C 1
ATOM 700 O O . TYR A 1 95 ? -2.464 -9.832 -13.550 1.00 97.12 95 TYR A O 1
ATOM 708 N N . VAL A 1 96 ? -2.666 -10.851 -15.541 1.00 97.69 96 VAL A N 1
ATOM 709 C CA . VAL A 1 96 ? -4.117 -11.081 -15.418 1.00 97.69 96 VAL A CA 1
ATOM 710 C C . VAL A 1 96 ? -4.483 -11.891 -14.172 1.00 97.69 96 VAL A C 1
ATOM 712 O O . VAL A 1 96 ? -5.406 -11.530 -13.450 1.00 97.69 96 VAL A O 1
ATOM 715 N N . VAL A 1 97 ? -3.710 -12.931 -13.845 1.00 98.12 97 VAL A N 1
ATOM 716 C CA . VAL A 1 97 ? -3.977 -13.791 -12.678 1.00 98.12 97 VAL A CA 1
ATOM 717 C C . VAL A 1 97 ? -3.906 -13.013 -11.354 1.00 98.12 97 VAL A C 1
ATOM 719 O O . VAL A 1 97 ? -4.874 -13.059 -10.591 1.00 98.12 97 VAL A O 1
ATOM 722 N N . PRO A 1 98 ? -2.819 -12.278 -11.028 1.00 97.44 98 PRO A N 1
ATOM 723 C CA . PRO A 1 98 ? -2.797 -11.470 -9.809 1.00 97.44 98 PRO A CA 1
ATOM 724 C C . PRO A 1 98 ? -3.808 -10.314 -9.836 1.00 97.44 98 PRO A C 1
ATOM 726 O O . PRO A 1 98 ? -4.317 -9.946 -8.776 1.00 97.44 98 PRO A O 1
ATOM 729 N N . PHE A 1 99 ? -4.141 -9.765 -11.010 1.00 97.31 99 PHE A N 1
ATOM 730 C CA . PHE A 1 99 ? -5.196 -8.757 -11.134 1.00 97.31 99 PHE A CA 1
ATOM 731 C C . PHE A 1 99 ? -6.577 -9.317 -10.762 1.00 97.31 99 PHE A C 1
ATOM 733 O O . PHE A 1 99 ? -7.285 -8.725 -9.945 1.00 97.31 99 PHE A O 1
ATOM 740 N N . GLU A 1 100 ? -6.938 -10.491 -11.280 1.00 97.75 100 GLU A N 1
ATOM 741 C CA . GLU A 1 100 ? -8.184 -11.176 -10.927 1.00 97.75 100 GLU A CA 1
ATOM 742 C C . GLU A 1 100 ? -8.214 -11.584 -9.453 1.00 97.75 100 GLU A C 1
ATOM 744 O O . GLU A 1 100 ? -9.230 -11.399 -8.782 1.00 97.75 100 GLU A O 1
ATOM 749 N N . ALA A 1 101 ? -7.094 -12.067 -8.907 1.00 98.44 101 ALA A N 1
ATOM 750 C CA . ALA A 1 101 ? -6.995 -12.384 -7.484 1.00 98.44 101 ALA A CA 1
ATOM 751 C C . ALA A 1 101 ? -7.274 -11.152 -6.604 1.00 98.44 101 ALA A C 1
ATOM 753 O O . ALA A 1 101 ? -7.989 -11.255 -5.606 1.00 98.44 101 ALA A O 1
ATOM 754 N N . ALA A 1 102 ? -6.772 -9.973 -6.991 1.00 98.06 102 ALA A N 1
ATOM 755 C CA . ALA A 1 102 ? -7.085 -8.721 -6.310 1.00 98.06 102 ALA A CA 1
ATOM 756 C C . ALA A 1 102 ? -8.571 -8.340 -6.451 1.00 98.06 102 ALA A C 1
ATOM 758 O O . ALA A 1 102 ? -9.184 -7.912 -5.474 1.00 98.06 102 ALA A O 1
ATOM 759 N N . ALA A 1 103 ? -9.182 -8.538 -7.624 1.00 97.69 103 ALA A N 1
ATOM 760 C CA . ALA A 1 103 ? -10.610 -8.284 -7.832 1.00 97.69 103 ALA A CA 1
ATOM 761 C C . ALA A 1 103 ? -11.495 -9.192 -6.958 1.00 97.69 103 ALA A C 1
ATOM 763 O O . ALA A 1 103 ? -12.435 -8.717 -6.317 1.00 97.69 103 ALA A O 1
ATOM 764 N N . VAL A 1 104 ? -11.158 -10.483 -6.862 1.00 98.50 104 VAL A N 1
ATOM 765 C CA . VAL A 1 104 ? -11.834 -11.430 -5.962 1.00 98.50 104 VAL A CA 1
ATOM 766 C C . VAL A 1 104 ? -11.623 -11.035 -4.502 1.00 98.50 104 VAL A C 1
ATOM 768 O O . VAL A 1 104 ? -12.575 -11.060 -3.726 1.00 98.50 104 VAL A O 1
ATOM 771 N N . LEU A 1 105 ? -10.416 -10.611 -4.115 1.00 98.44 105 LEU A N 1
ATOM 772 C CA . LEU A 1 105 ? -10.151 -10.118 -2.762 1.00 98.44 105 LEU A CA 1
ATOM 773 C C . LEU A 1 105 ? -11.037 -8.911 -2.416 1.00 98.44 105 LEU A C 1
ATOM 775 O O . LEU A 1 105 ? -11.601 -8.865 -1.324 1.00 98.44 105 LEU A O 1
ATOM 779 N N . LEU A 1 106 ? -11.207 -7.964 -3.344 1.00 97.94 106 LEU A N 1
ATOM 780 C CA . LEU A 1 106 ? -12.100 -6.815 -3.161 1.00 97.94 106 LEU A CA 1
ATOM 781 C C . LEU A 1 106 ? -13.570 -7.238 -3.055 1.00 97.94 106 LEU A C 1
ATOM 783 O O . LEU A 1 106 ? -14.290 -6.729 -2.196 1.00 97.94 106 LEU A O 1
ATOM 787 N N . LEU A 1 107 ? -14.010 -8.202 -3.870 1.00 98.50 107 LEU A N 1
ATOM 788 C CA . LEU A 1 107 ? -15.353 -8.774 -3.767 1.00 98.50 107 LEU A CA 1
ATOM 789 C C . LEU A 1 107 ? -15.582 -9.390 -2.379 1.00 98.50 107 LEU A C 1
ATOM 791 O O . LEU A 1 107 ? -16.577 -9.087 -1.719 1.00 98.50 107 LEU A O 1
ATOM 795 N N . VAL A 1 108 ? -14.640 -10.215 -1.915 1.00 98.38 108 VAL A N 1
ATOM 796 C CA . VAL A 1 108 ? -14.686 -10.843 -0.589 1.00 98.38 108 VAL A CA 1
ATOM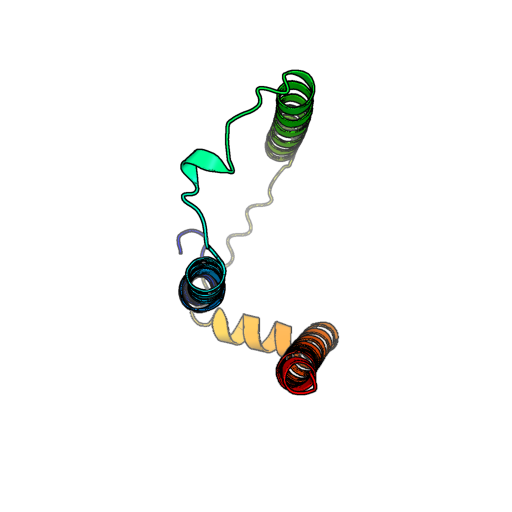 797 C C . VAL A 1 108 ? -14.688 -9.787 0.515 1.00 98.38 108 VAL A C 1
ATOM 799 O O . VAL A 1 108 ? -15.440 -9.929 1.477 1.00 98.38 108 VAL A O 1
ATOM 802 N N . ALA A 1 109 ? -13.918 -8.705 0.376 1.00 97.75 109 ALA A N 1
ATOM 803 C CA . ALA A 1 109 ? -13.900 -7.609 1.342 1.00 97.75 109 ALA A CA 1
ATOM 804 C C . ALA A 1 109 ? -15.266 -6.908 1.457 1.00 97.75 109 ALA A C 1
ATOM 806 O O . ALA A 1 109 ? -15.735 -6.673 2.570 1.00 97.75 109 ALA A O 1
ATOM 807 N N . VAL A 1 110 ? -15.936 -6.627 0.332 1.00 97.62 110 VAL A N 1
ATOM 808 C CA . VAL A 1 110 ? -17.281 -6.020 0.329 1.00 97.62 110 VAL A CA 1
ATOM 809 C C . VAL A 1 110 ? -18.308 -6.961 0.957 1.00 97.62 110 VAL A C 1
ATOM 811 O O . VAL A 1 110 ? -19.072 -6.545 1.827 1.00 97.62 110 VAL A O 1
ATOM 814 N N . VAL A 1 111 ? -18.305 -8.241 0.571 1.00 97.62 111 VAL A N 1
ATOM 815 C CA . VAL A 1 111 ? -19.198 -9.251 1.166 1.00 97.62 111 VAL A CA 1
ATOM 816 C C . VAL A 1 111 ? -18.947 -9.377 2.671 1.00 97.62 111 VAL A C 1
ATOM 818 O O . VAL A 1 111 ? -19.895 -9.364 3.456 1.00 97.62 111 VAL A O 1
ATOM 821 N N . GLY A 1 112 ? -17.680 -9.435 3.087 1.00 96.75 112 GLY A N 1
ATOM 822 C CA . GLY A 1 112 ? -17.280 -9.483 4.491 1.00 96.75 112 GLY A CA 1
ATOM 823 C C . GLY A 1 112 ? -17.766 -8.267 5.279 1.00 96.75 112 GLY A C 1
ATOM 824 O O . GLY A 1 112 ? -18.341 -8.428 6.354 1.00 96.75 112 GLY A O 1
ATOM 825 N N . ALA A 1 113 ? -17.626 -7.061 4.722 1.00 95.38 113 ALA A N 1
ATOM 826 C CA . ALA A 1 113 ? -18.127 -5.835 5.337 1.00 95.38 113 ALA A CA 1
ATOM 827 C C . ALA A 1 113 ? -19.657 -5.853 5.515 1.00 95.38 113 ALA A C 1
ATOM 829 O O . ALA A 1 113 ? -20.148 -5.495 6.585 1.00 95.38 113 ALA A O 1
ATOM 830 N N . ILE A 1 114 ? -20.414 -6.324 4.514 1.00 95.81 114 ILE A N 1
ATOM 831 C CA . ILE A 1 114 ? -21.883 -6.437 4.589 1.00 95.81 114 ILE A CA 1
ATOM 832 C C . ILE A 1 114 ? -22.307 -7.434 5.674 1.00 95.81 114 ILE A C 1
ATOM 834 O O . ILE A 1 114 ? -23.217 -7.146 6.451 1.00 95.81 114 ILE A O 1
ATOM 838 N N . ILE A 1 115 ? -21.656 -8.600 5.749 1.00 96.19 115 ILE A N 1
ATOM 839 C CA . ILE A 1 115 ? -21.961 -9.619 6.765 1.00 96.19 115 ILE A CA 1
ATOM 840 C C . ILE A 1 115 ? -21.686 -9.076 8.170 1.00 96.19 115 ILE A C 1
ATOM 842 O O . ILE A 1 115 ? -22.528 -9.234 9.054 1.00 96.19 115 ILE A O 1
ATOM 846 N N . LEU A 1 116 ? -20.546 -8.407 8.370 1.00 94.06 116 LEU A N 1
ATOM 847 C CA . LEU A 1 116 ? -20.190 -7.793 9.652 1.00 94.06 116 LEU A CA 1
ATOM 848 C C . LEU A 1 116 ? -21.183 -6.697 10.057 1.00 94.06 116 LEU A C 1
ATOM 850 O O . LEU A 1 116 ? -21.612 -6.669 11.207 1.00 94.06 116 LEU A O 1
ATOM 854 N N . ALA A 1 117 ? -21.592 -5.842 9.115 1.00 92.38 117 ALA A N 1
ATOM 855 C CA . ALA A 1 117 ? -22.576 -4.793 9.371 1.00 92.38 117 ALA A CA 1
ATOM 856 C C . ALA A 1 117 ? -23.955 -5.372 9.727 1.00 92.38 117 ALA A C 1
ATOM 858 O O . ALA A 1 117 ? -24.583 -4.929 10.682 1.00 92.38 117 ALA A O 1
ATOM 859 N N . LYS A 1 118 ? -24.404 -6.410 9.010 1.00 89.12 118 LYS A N 1
ATOM 860 C CA . LYS A 1 118 ? -25.692 -7.073 9.266 1.00 89.12 118 LYS A CA 1
ATOM 861 C C . LYS A 1 118 ? -25.707 -7.850 10.587 1.00 89.12 118 LYS A C 1
ATOM 863 O O . LYS A 1 118 ? -26.744 -7.935 11.237 1.00 89.12 118 LYS A O 1
ATOM 868 N N . GLY A 1 119 ? -24.574 -8.427 10.987 1.00 69.50 119 GLY A N 1
ATOM 869 C CA . GLY A 1 119 ? -24.444 -9.167 12.246 1.00 69.50 119 GLY A CA 1
ATOM 870 C C . GLY A 1 119 ? -24.602 -8.306 13.505 1.00 69.50 119 GLY A C 1
ATOM 871 O O . GLY A 1 119 ? -24.794 -8.859 14.586 1.00 69.50 119 GLY A O 1
ATOM 872 N N . ALA A 1 120 ? -24.550 -6.975 13.383 1.00 60.00 120 ALA A N 1
ATOM 873 C CA . ALA A 1 120 ? -24.735 -6.050 14.499 1.00 60.00 120 ALA A CA 1
ATOM 874 C C . ALA A 1 120 ? -26.207 -5.884 14.938 1.00 60.00 120 ALA A C 1
ATOM 876 O O . ALA A 1 120 ? -26.439 -5.501 16.080 1.00 60.00 120 ALA A O 1
ATOM 877 N N . ASP A 1 121 ? -27.185 -6.225 14.088 1.00 58.94 121 ASP A N 1
ATOM 878 C CA . ASP A 1 121 ? -28.626 -6.007 14.337 1.00 58.94 121 ASP A CA 1
ATOM 879 C C . ASP A 1 121 ? -29.328 -7.141 15.120 1.00 58.94 121 ASP A C 1
ATOM 881 O O . ASP A 1 121 ? -30.538 -7.095 15.331 1.00 58.94 121 ASP A O 1
ATOM 885 N N . GLN A 1 122 ? -28.610 -8.189 15.549 1.00 49.78 122 GLN A N 1
ATOM 886 C CA . GLN A 1 122 ? -29.201 -9.339 16.264 1.00 49.78 122 GLN A CA 1
ATOM 887 C C . GLN A 1 122 ? -28.966 -9.348 17.786 1.00 49.78 122 GLN A C 1
ATOM 889 O O . GLN A 1 122 ? -28.914 -10.421 18.393 1.00 49.78 122 GLN A O 1
ATOM 894 N N . LYS A 1 123 ? -28.846 -8.182 18.428 1.00 42.28 123 LYS A N 1
ATOM 895 C CA . LYS A 1 123 ? -28.867 -8.075 19.896 1.00 42.28 123 LYS A CA 1
ATOM 896 C C . LYS A 1 123 ? -29.851 -7.028 20.382 1.00 42.28 123 LYS A C 1
ATOM 898 O O . LYS A 1 123 ? -29.774 -5.890 19.879 1.00 42.28 123 LYS A O 1
#

Mean predicted aligned error: 8.42 Å

pLDDT: mean 87.54, std 12.59, range [42.28, 98.5]

Secondary structure (DSSP, 8-state):
-TTT-HHHHHHIIIIIIIIIHHHHHHHHHHH--S-HHHH------HHHHHHHHHHHHHHHHHHHHHHHH-----------TTHHHHHHHHHHTTTHHHHHHHHHHHHHHHHHHHHHHHGGG--

Sequence (123 aa):
FTLNAGFLGLVQIMVYAGAISVLIIFAIMLVMKDDPEKTNLPSPNIPNILSGGYLTALLVAALVGSIWFTKFPVKVVPA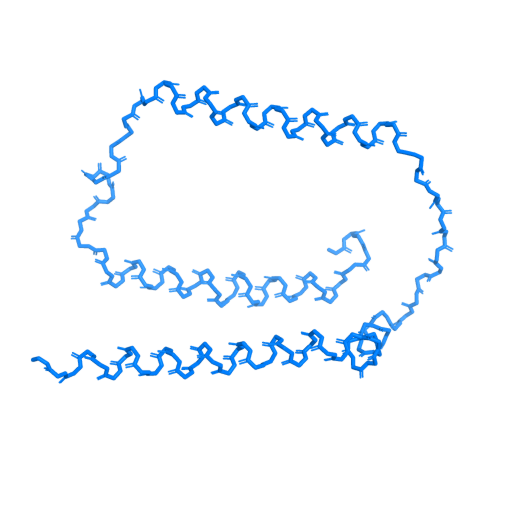SGDDLGILANLMLGDYVVPFEAAAVLLLVAVVGAIILAKGADQK

Foldseek 3Di:
DVVLPVPVVVVCCCPVVNPVVVVVVVVCVVPPDDDCCVVPDDPPPVVVVVVVVVVVVVVVVVVVVCVVPDDDDDDPDPSDPPPVVVVVCCCVPVVVPVNVVVVVVVVVVVVVVVVVVVVVPPD

Nearest PDB structures (foldseek):
  7z80-assembly1_J  TM=7.271E-01  e=1.334E-01  Escherichia coli BL21(DE3)
  8bef-assembly1_J  TM=7.348E-01  e=4.563E-01  Arabidopsis thaliana